Protein AF-A0A072PD52-F1 (afdb_monomer)

Foldseek 3Di:
DKKWWPPWDWDDDAQDKDWTKIFPPDPPDPVVDDPLRVVVQCVQCVVPVPRIAGEIEHEHEPPDDYDPDDDDGQKYKYWYFDRDDDDPDQKDWGKTKIWMAGNVVRDTDIDIWIWIWGQDPVRIIITTMIGD

Organism: NCBI:txid1182545

Structure (mmCIF, N/CA/C/O backbone):
data_AF-A0A072PD52-F1
#
_entry.id   AF-A0A072PD52-F1
#
loop_
_atom_site.group_PDB
_atom_site.id
_atom_site.type_symbol
_atom_site.label_atom_id
_atom_site.label_alt_id
_atom_site.label_comp_id
_atom_site.label_asym_id
_atom_site.label_entity_id
_atom_site.label_seq_id
_atom_site.pdbx_PDB_ins_code
_atom_site.Cartn_x
_atom_site.Cartn_y
_atom_site.Cartn_z
_atom_site.occupancy
_atom_site.B_iso_or_equiv
_atom_site.auth_seq_id
_atom_site.auth_comp_id
_atom_site.auth_asym_id
_atom_site.auth_atom_id
_atom_site.pdbx_PDB_model_num
ATOM 1 N N . LEU A 1 1 ? -7.096 8.631 5.788 1.00 86.06 1 LEU A N 1
ATOM 2 C CA . LEU A 1 1 ? -6.266 7.616 6.466 1.00 86.06 1 LEU A CA 1
ATOM 3 C C . LEU A 1 1 ? -5.060 7.284 5.596 1.00 86.06 1 LEU A C 1
ATOM 5 O O . LEU A 1 1 ? -5.196 6.787 4.490 1.00 86.06 1 LEU A O 1
ATOM 9 N N . ARG A 1 2 ? -3.852 7.567 6.070 1.00 88.94 2 ARG A N 1
ATOM 10 C CA . ARG A 1 2 ? -2.620 7.258 5.345 1.00 88.94 2 ARG A CA 1
ATOM 11 C C . ARG A 1 2 ? -1.814 6.212 6.093 1.00 88.94 2 ARG A C 1
ATOM 13 O O . ARG A 1 2 ? -1.504 6.393 7.270 1.00 88.94 2 ARG A O 1
ATOM 20 N N . PHE A 1 3 ? -1.420 5.173 5.374 1.00 89.56 3 PHE A N 1
ATOM 21 C CA . PHE A 1 3 ? -0.497 4.149 5.830 1.00 89.56 3 PHE A CA 1
ATOM 22 C C . PHE A 1 3 ? 0.882 4.376 5.212 1.00 89.56 3 PHE A C 1
ATOM 24 O O . PHE A 1 3 ? 0.979 4.590 4.007 1.00 89.56 3 PHE A O 1
ATOM 31 N N . ASN A 1 4 ? 1.941 4.345 6.014 1.00 91.81 4 ASN A N 1
ATOM 32 C CA . ASN A 1 4 ? 3.322 4.355 5.536 1.00 91.81 4 ASN A CA 1
ATOM 33 C C . ASN A 1 4 ? 3.769 2.928 5.210 1.00 91.81 4 ASN A C 1
ATOM 35 O O . ASN A 1 4 ? 3.452 2.023 5.977 1.00 91.81 4 ASN A O 1
ATOM 39 N N . ILE A 1 5 ? 4.528 2.749 4.131 1.00 91.69 5 ILE A N 1
ATOM 40 C CA . ILE A 1 5 ? 5.236 1.506 3.807 1.00 91.69 5 ILE A CA 1
ATOM 41 C C . ILE A 1 5 ? 6.704 1.712 4.196 1.00 91.69 5 ILE A C 1
ATOM 43 O O . ILE A 1 5 ? 7.300 2.707 3.802 1.00 91.69 5 ILE A O 1
ATOM 47 N N . ASP A 1 6 ? 7.267 0.818 5.004 1.00 90.81 6 ASP A N 1
ATOM 48 C CA . ASP A 1 6 ? 8.661 0.884 5.450 1.00 90.81 6 ASP A CA 1
ATOM 49 C C . ASP A 1 6 ? 9.337 -0.499 5.332 1.00 90.81 6 ASP A C 1
ATOM 51 O O . ASP A 1 6 ? 8.831 -1.464 5.896 1.00 90.81 6 ASP A O 1
ATOM 55 N N . PRO A 1 7 ? 10.459 -0.661 4.616 1.00 91.62 7 PRO A N 1
ATOM 56 C CA . PRO A 1 7 ? 11.134 0.371 3.846 1.00 91.62 7 PRO A CA 1
ATOM 57 C C . PRO A 1 7 ? 10.289 0.843 2.663 1.00 91.62 7 PRO A C 1
ATOM 59 O O . PRO A 1 7 ? 9.420 0.125 2.166 1.00 91.62 7 PRO A O 1
ATOM 62 N N . ASP A 1 8 ? 10.605 2.042 2.185 1.00 91.81 8 ASP A N 1
ATOM 63 C CA . ASP A 1 8 ? 10.197 2.496 0.860 1.00 91.81 8 ASP A CA 1
ATOM 64 C C . ASP A 1 8 ? 10.574 1.432 -0.190 1.00 91.81 8 ASP A C 1
ATOM 66 O O . ASP A 1 8 ? 11.684 0.886 -0.177 1.00 91.81 8 ASP A O 1
ATOM 70 N N . ILE A 1 9 ? 9.654 1.128 -1.109 1.00 90.88 9 ILE A N 1
ATOM 71 C CA . ILE A 1 9 ? 9.821 0.018 -2.054 1.00 90.88 9 ILE A CA 1
ATOM 72 C C . ILE A 1 9 ? 10.298 0.526 -3.415 1.00 90.88 9 ILE A C 1
ATOM 74 O O . ILE A 1 9 ? 9.698 1.421 -4.012 1.00 90.88 9 ILE A O 1
ATOM 78 N N . TYR A 1 10 ? 11.350 -0.113 -3.925 1.00 89.25 10 TYR A N 1
ATOM 79 C CA . TYR A 1 10 ? 11.984 0.171 -5.213 1.00 89.25 10 TYR A CA 1
ATOM 80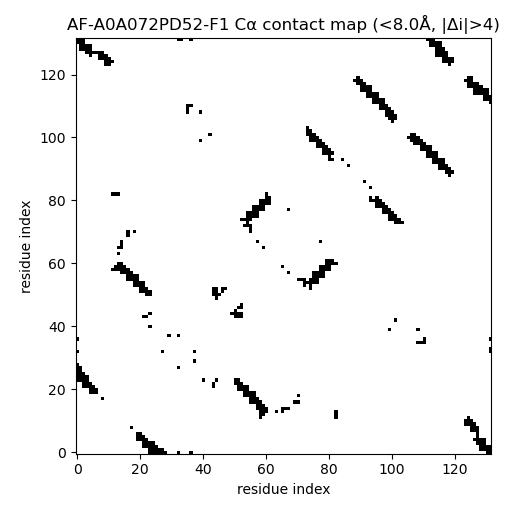 C C . TYR A 1 10 ? 11.787 -0.993 -6.188 1.00 89.25 10 TYR A C 1
ATOM 82 O O . TYR A 1 10 ? 11.623 -2.148 -5.786 1.00 89.25 10 TYR A O 1
ATOM 90 N N . GLY A 1 11 ? 11.872 -0.706 -7.491 1.00 83.88 11 GLY A N 1
ATOM 91 C CA . GLY A 1 11 ? 11.934 -1.740 -8.530 1.00 83.88 11 GLY A CA 1
ATOM 92 C C . GLY A 1 11 ? 10.695 -2.636 -8.578 1.00 83.88 11 GLY A C 1
ATOM 93 O O . GLY A 1 11 ? 10.814 -3.856 -8.749 1.00 83.88 11 GLY A O 1
ATOM 94 N N . ILE A 1 12 ? 9.521 -2.038 -8.376 1.00 82.88 12 ILE A N 1
ATOM 95 C CA . ILE A 1 12 ? 8.229 -2.725 -8.404 1.00 82.88 12 ILE A CA 1
ATOM 96 C C . ILE A 1 12 ? 8.023 -3.371 -9.768 1.00 82.88 12 ILE A C 1
ATOM 98 O O . ILE A 1 12 ? 8.325 -2.784 -10.802 1.00 82.88 12 ILE A O 1
ATOM 102 N N . ALA A 1 13 ? 7.530 -4.604 -9.746 1.00 85.69 13 ALA A N 1
ATOM 103 C CA . ALA A 1 13 ? 7.112 -5.331 -10.931 1.00 85.69 13 ALA A CA 1
ATOM 104 C C . ALA A 1 13 ? 5.942 -6.244 -10.564 1.00 85.69 13 ALA A C 1
ATOM 106 O O . ALA A 1 13 ? 5.812 -6.667 -9.407 1.00 85.69 13 ALA A O 1
ATOM 107 N N . CYS A 1 14 ? 5.098 -6.563 -11.541 1.00 88.12 14 CYS A N 1
ATOM 108 C CA . CYS A 1 14 ? 3.943 -7.424 -11.304 1.00 88.12 14 CYS A CA 1
ATOM 109 C C . CYS A 1 14 ? 4.390 -8.802 -10.787 1.00 88.12 14 CYS A C 1
ATOM 111 O O . CYS A 1 14 ? 5.231 -9.465 -11.392 1.00 88.12 14 CYS A O 1
ATOM 113 N N . GLY A 1 15 ? 3.794 -9.255 -9.687 1.00 87.12 15 GLY A N 1
ATOM 114 C CA . GLY A 1 15 ? 4.091 -10.534 -9.048 1.00 87.12 15 GLY A CA 1
ATOM 115 C C . GLY A 1 15 ? 5.284 -10.510 -8.095 1.00 87.12 15 GLY A C 1
ATOM 116 O O . GLY A 1 15 ? 5.662 -11.572 -7.607 1.00 87.12 15 GLY A O 1
ATOM 117 N N . LYS A 1 16 ? 5.883 -9.345 -7.813 1.00 89.06 16 LYS A N 1
ATOM 118 C CA . LYS A 1 16 ? 6.920 -9.235 -6.778 1.00 89.06 16 LYS A CA 1
ATOM 119 C C . LYS A 1 16 ? 6.328 -9.223 -5.373 1.00 89.06 16 LYS A C 1
ATOM 121 O O . LYS A 1 16 ? 5.265 -8.654 -5.131 1.00 89.06 16 LYS A O 1
ATOM 126 N N . HIS A 1 17 ? 7.085 -9.830 -4.464 1.00 91.19 17 HIS A N 1
ATOM 127 C CA . HIS A 1 17 ? 6.797 -9.936 -3.039 1.00 91.19 17 HIS A CA 1
ATOM 128 C C . HIS A 1 17 ? 7.856 -9.154 -2.269 1.00 91.19 17 HIS A C 1
ATOM 130 O O . HIS A 1 17 ? 9.044 -9.242 -2.586 1.00 91.19 17 HIS A O 1
ATOM 136 N N . PHE A 1 18 ? 7.426 -8.411 -1.259 1.00 90.88 18 PHE A N 1
ATOM 137 C CA . PHE A 1 18 ? 8.289 -7.625 -0.392 1.00 90.88 18 PHE A CA 1
ATOM 138 C C . PHE A 1 18 ? 7.880 -7.850 1.058 1.00 90.88 18 PHE A C 1
ATOM 140 O O . PHE A 1 18 ? 6.695 -7.826 1.378 1.00 90.88 18 PHE A O 1
ATOM 147 N N . SER A 1 19 ? 8.855 -8.016 1.946 1.00 90.69 19 SER A N 1
ATOM 148 C CA . SER A 1 19 ? 8.597 -7.900 3.379 1.00 90.69 19 SER A CA 1
ATOM 149 C C . SER A 1 19 ? 8.689 -6.430 3.763 1.00 90.69 19 SER A C 1
ATOM 151 O O . SER A 1 19 ? 9.722 -5.798 3.541 1.00 90.69 19 SER A O 1
ATOM 153 N N . ALA A 1 20 ? 7.615 -5.900 4.335 1.00 91.12 20 ALA A N 1
ATOM 154 C CA . ALA A 1 20 ? 7.539 -4.511 4.757 1.00 91.12 20 ALA A CA 1
ATOM 155 C C . ALA A 1 20 ? 6.857 -4.404 6.119 1.00 91.12 20 ALA A C 1
ATOM 157 O O . ALA A 1 20 ? 6.157 -5.306 6.574 1.00 91.12 20 ALA A O 1
ATOM 158 N N . ASN A 1 21 ? 7.054 -3.276 6.771 1.00 90.31 21 ASN A N 1
ATOM 159 C CA . ASN A 1 21 ? 6.237 -2.795 7.853 1.00 90.31 21 ASN A CA 1
ATOM 160 C C . ASN A 1 21 ? 5.234 -1.787 7.286 1.00 90.31 21 ASN A C 1
ATOM 162 O O . ASN A 1 21 ? 5.606 -0.883 6.539 1.00 90.31 21 ASN A O 1
ATOM 166 N N . ILE A 1 22 ? 3.963 -1.935 7.643 1.00 88.69 22 ILE A N 1
ATOM 167 C CA . ILE A 1 22 ? 2.947 -0.921 7.380 1.00 88.69 22 ILE A CA 1
ATOM 168 C C . ILE A 1 22 ? 2.525 -0.289 8.698 1.00 88.69 22 ILE A C 1
ATOM 170 O O . ILE A 1 22 ? 2.277 -0.997 9.670 1.00 88.69 22 ILE A O 1
ATOM 174 N N . ASN A 1 23 ? 2.440 1.036 8.749 1.00 86.62 23 ASN A N 1
ATOM 175 C CA . ASN A 1 23 ? 2.019 1.744 9.956 1.00 86.62 23 ASN A CA 1
ATOM 176 C C . ASN A 1 23 ? 1.106 2.924 9.644 1.00 86.62 23 ASN A C 1
ATOM 178 O O . ASN A 1 23 ? 1.141 3.491 8.552 1.00 86.62 23 ASN A O 1
ATOM 182 N N . VAL A 1 24 ? 0.253 3.284 10.600 1.00 86.06 24 VAL A N 1
ATOM 183 C CA . VAL A 1 24 ? -0.670 4.415 10.446 1.00 86.06 24 VAL A CA 1
ATOM 184 C C . VAL A 1 24 ? 0.114 5.723 10.572 1.00 86.06 24 VAL A C 1
ATOM 186 O O . VAL A 1 24 ? 0.532 6.102 11.661 1.00 86.06 24 VAL A O 1
ATOM 189 N N . LYS A 1 25 ? 0.285 6.436 9.454 1.00 82.81 25 LYS A N 1
ATOM 190 C CA . LYS A 1 25 ? 0.965 7.741 9.402 1.00 82.81 25 LYS A CA 1
ATOM 191 C C . LYS A 1 25 ? 0.031 8.892 9.740 1.00 82.81 25 LYS A C 1
ATOM 193 O O . LYS A 1 25 ? 0.425 9.847 10.397 1.00 82.81 25 LYS A O 1
ATOM 198 N N . ASP A 1 26 ? -1.201 8.803 9.254 1.00 82.00 26 ASP A N 1
ATOM 199 C CA . ASP A 1 26 ? -2.263 9.760 9.539 1.00 82.00 26 ASP A CA 1
ATOM 200 C C . ASP A 1 26 ? -3.576 8.992 9.653 1.00 82.00 26 ASP A C 1
ATOM 202 O O . ASP A 1 26 ? -4.062 8.425 8.673 1.00 82.00 26 ASP A O 1
ATOM 206 N N . ALA A 1 27 ? -4.156 8.956 10.850 1.00 69.38 27 ALA A N 1
ATOM 207 C CA . ALA A 1 27 ? -5.404 8.241 11.087 1.00 69.38 27 ALA A CA 1
ATOM 208 C C . ALA A 1 27 ? -6.586 8.841 10.300 1.00 69.38 27 ALA A C 1
ATOM 210 O O . ALA A 1 27 ? -7.572 8.143 10.052 1.00 69.38 27 ALA A O 1
ATOM 211 N N . GLY A 1 28 ? -6.489 10.108 9.875 1.00 67.00 28 GLY A N 1
ATOM 212 C CA . GLY A 1 28 ? -7.633 10.896 9.431 1.00 67.00 28 GLY A CA 1
ATOM 213 C C . GLY A 1 28 ? -8.709 11.011 10.519 1.00 67.00 28 GLY A C 1
ATOM 214 O O . GLY A 1 28 ? -8.551 10.542 11.648 1.00 67.00 28 GLY A O 1
ATOM 215 N N . SER A 1 29 ? -9.846 11.620 10.180 1.00 61.06 29 SER A N 1
ATOM 216 C CA . SER A 1 29 ? -11.045 11.519 11.018 1.00 61.06 29 SER A CA 1
ATOM 217 C C . SER A 1 29 ? -11.829 10.260 10.626 1.00 61.06 29 SER A C 1
ATOM 219 O O . SER A 1 29 ? -12.054 10.067 9.429 1.00 61.06 29 SER A O 1
ATOM 221 N N . PRO A 1 30 ? -12.325 9.439 11.574 1.00 56.56 30 PRO A N 1
ATOM 222 C CA . PRO A 1 30 ? -13.182 8.287 11.272 1.00 56.56 30 PRO A CA 1
ATOM 223 C C . PRO A 1 30 ? -14.414 8.623 10.416 1.00 56.56 30 PRO A C 1
ATOM 225 O O . PRO A 1 30 ? -14.906 7.765 9.692 1.00 56.56 30 PRO A O 1
ATOM 228 N N . ALA A 1 31 ? -14.901 9.869 10.476 1.00 58.72 31 ALA A N 1
ATOM 229 C CA . ALA A 1 31 ? -16.023 10.353 9.665 1.00 58.72 31 ALA A CA 1
ATOM 230 C C . ALA A 1 31 ? -15.649 10.633 8.193 1.00 58.72 31 ALA A C 1
ATOM 232 O O . ALA A 1 31 ? -16.529 10.810 7.358 1.00 58.72 31 ALA A O 1
ATOM 233 N N . SER A 1 32 ? -14.350 10.695 7.884 1.00 63.62 32 SER A N 1
ATOM 234 C CA . SER A 1 32 ? -13.799 10.964 6.547 1.00 63.62 32 SER A CA 1
ATOM 235 C C . SER A 1 32 ? -13.239 9.716 5.854 1.00 63.62 32 SER A C 1
ATOM 237 O O . SER A 1 32 ? -12.786 9.806 4.718 1.00 63.62 32 SER A O 1
ATOM 239 N N . THR A 1 33 ? -13.264 8.562 6.525 1.00 69.56 33 THR A N 1
ATOM 240 C CA . THR A 1 33 ? -12.670 7.302 6.060 1.00 69.56 33 THR A CA 1
ATOM 241 C C . THR A 1 33 ? -13.740 6.230 5.919 1.00 69.56 33 THR A C 1
ATOM 243 O O . THR A 1 33 ? -14.672 6.144 6.722 1.00 69.56 33 THR A O 1
ATOM 246 N N . SER A 1 34 ? -13.633 5.392 4.886 1.00 77.94 34 SER A N 1
ATOM 247 C CA . SER A 1 34 ? -14.621 4.331 4.673 1.00 77.94 34 SER A CA 1
ATOM 248 C C . SER A 1 34 ? -14.588 3.308 5.819 1.00 77.94 34 SER A C 1
ATOM 250 O O . SER A 1 34 ? -13.553 3.096 6.458 1.00 77.94 34 SER A O 1
ATOM 252 N N . ALA A 1 35 ? -15.711 2.626 6.068 1.00 82.88 35 ALA A N 1
ATOM 253 C CA . ALA A 1 35 ? -15.773 1.557 7.069 1.00 82.88 35 ALA A CA 1
ATOM 254 C C . ALA A 1 35 ? -14.722 0.461 6.811 1.00 82.88 35 ALA A C 1
ATOM 256 O O . ALA A 1 35 ? -14.148 -0.080 7.752 1.00 82.88 35 ALA A O 1
ATOM 257 N N . VAL A 1 36 ? -14.420 0.190 5.537 1.00 84.62 36 VAL A N 1
ATOM 258 C CA . VAL A 1 36 ? -13.394 -0.776 5.134 1.00 84.62 36 VAL A CA 1
ATOM 259 C C . VAL A 1 36 ? -11.992 -0.284 5.494 1.00 84.62 36 VAL A C 1
ATOM 261 O O . VAL A 1 36 ? -11.215 -1.031 6.080 1.00 84.62 36 VAL A O 1
ATOM 264 N N . CYS A 1 37 ? -11.679 0.979 5.209 1.00 84.94 37 CYS A N 1
ATOM 265 C CA . CYS A 1 37 ? -10.401 1.588 5.576 1.00 84.94 37 CYS A CA 1
ATOM 266 C C . CYS A 1 37 ? -10.194 1.594 7.100 1.00 84.94 37 CYS A C 1
ATOM 268 O O . CYS A 1 37 ? -9.106 1.283 7.585 1.00 84.94 37 CYS A O 1
ATOM 270 N N . ASN A 1 38 ? -11.255 1.873 7.865 1.00 85.12 38 ASN A N 1
ATOM 271 C CA . ASN A 1 38 ? -11.226 1.780 9.324 1.00 85.12 38 ASN A CA 1
ATOM 272 C C . ASN A 1 38 ? -11.000 0.336 9.803 1.00 85.12 38 ASN A C 1
ATOM 274 O O . ASN A 1 38 ? -10.185 0.131 10.692 1.00 85.12 38 ASN A O 1
ATOM 278 N N . ALA A 1 39 ? -11.622 -0.668 9.177 1.00 84.88 39 ALA A N 1
ATOM 279 C CA . ALA A 1 39 ? -11.376 -2.072 9.512 1.00 84.88 39 ALA A CA 1
ATOM 280 C C . ALA A 1 39 ? -9.924 -2.500 9.229 1.00 84.88 39 ALA A C 1
ATOM 282 O O . ALA A 1 39 ? -9.325 -3.202 10.038 1.00 84.88 39 ALA A O 1
ATOM 283 N N . VAL A 1 40 ? -9.332 -2.035 8.120 1.00 85.88 40 VAL A N 1
ATOM 284 C CA . VAL A 1 40 ? -7.903 -2.254 7.833 1.00 85.88 40 VAL A CA 1
ATOM 285 C C . VAL A 1 40 ? -7.033 -1.600 8.903 1.00 85.88 40 VAL A C 1
ATOM 287 O O . VAL A 1 40 ? -6.129 -2.247 9.422 1.00 85.88 40 VAL A O 1
ATOM 290 N N . ARG A 1 41 ? -7.311 -0.344 9.275 1.00 84.81 41 ARG A N 1
ATOM 291 C CA . ARG A 1 41 ? -6.603 0.321 10.379 1.00 84.81 41 ARG A CA 1
ATOM 292 C C . ARG A 1 41 ? -6.690 -0.506 11.653 1.00 84.81 41 ARG A C 1
ATOM 294 O O . ARG A 1 41 ? -5.668 -0.729 12.287 1.00 84.81 41 ARG A O 1
ATOM 301 N N . ASP A 1 42 ? -7.885 -0.940 12.024 1.00 82.88 42 ASP A N 1
ATOM 302 C CA . ASP A 1 42 ? -8.110 -1.637 13.285 1.00 82.88 42 ASP A CA 1
ATOM 303 C C . ASP A 1 42 ? -7.395 -2.998 13.296 1.00 82.88 42 ASP A C 1
ATOM 305 O O . ASP A 1 42 ? -6.776 -3.337 14.302 1.00 82.88 42 ASP A O 1
ATOM 309 N N . LEU A 1 43 ? -7.358 -3.717 12.165 1.00 81.50 43 LEU A N 1
ATOM 310 C CA . LEU A 1 43 ? -6.537 -4.922 12.002 1.00 81.50 43 LEU A CA 1
ATOM 311 C C . LEU A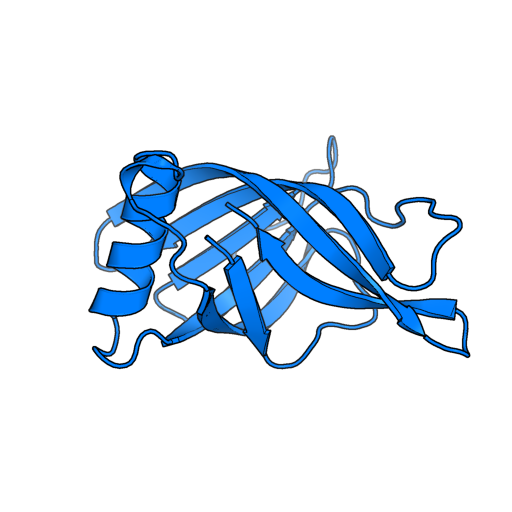 1 43 ? -5.050 -4.617 12.239 1.00 81.50 43 LEU A C 1
ATOM 313 O O . LEU A 1 43 ? -4.419 -5.253 13.082 1.00 81.50 43 LEU A O 1
ATOM 317 N N . LEU A 1 44 ? -4.510 -3.612 11.544 1.00 77.56 44 LEU A N 1
ATOM 318 C CA . LEU A 1 44 ? -3.089 -3.257 11.617 1.00 77.56 44 LEU A CA 1
ATOM 319 C C . LEU A 1 44 ? -2.684 -2.709 12.999 1.00 77.56 44 LEU A C 1
ATOM 321 O O . LEU A 1 44 ? -1.576 -2.935 13.475 1.00 77.56 44 LEU A O 1
ATOM 325 N N . VAL A 1 45 ? -3.590 -2.014 13.690 1.00 72.56 45 VAL A N 1
ATOM 326 C CA . VAL A 1 45 ? -3.364 -1.522 15.058 1.00 72.56 45 VAL A CA 1
ATOM 327 C C . VAL A 1 45 ? -3.480 -2.650 16.083 1.00 72.56 45 VAL A C 1
ATOM 329 O O . VAL A 1 45 ? -2.713 -2.685 17.048 1.00 72.56 45 VAL A O 1
ATOM 332 N N . SER A 1 46 ? -4.408 -3.588 15.884 1.00 66.25 46 SER A N 1
ATOM 333 C CA . SER A 1 46 ? -4.626 -4.704 16.809 1.00 66.25 46 SER A CA 1
ATOM 334 C C . SER A 1 46 ? -3.461 -5.694 16.848 1.00 66.25 46 SER A C 1
ATOM 336 O O . SER A 1 46 ? -3.239 -6.315 17.886 1.00 66.25 46 SER A O 1
ATOM 338 N N . SER A 1 47 ? -2.684 -5.806 15.763 1.00 60.06 47 SER A N 1
ATOM 339 C CA . SER A 1 47 ? -1.618 -6.805 15.662 1.00 60.06 47 SER A CA 1
ATOM 340 C C . SER A 1 47 ? -0.430 -6.554 16.594 1.00 60.06 47 SER A C 1
ATOM 342 O O . SER A 1 47 ? 0.265 -7.504 16.945 1.00 60.06 47 SER A O 1
ATOM 344 N N . ASP A 1 48 ? -0.178 -5.307 17.011 1.00 57.19 48 ASP A N 1
ATOM 345 C CA . ASP A 1 48 ? 0.949 -5.010 17.906 1.00 57.19 48 ASP A CA 1
ATOM 346 C C . ASP A 1 48 ? 0.742 -3.848 18.892 1.00 57.19 48 ASP A C 1
ATOM 348 O O . ASP A 1 48 ? 1.667 -3.485 19.624 1.00 57.19 48 ASP A O 1
ATOM 352 N N . SER A 1 49 ? -0.467 -3.278 18.970 1.00 52.75 49 SER A N 1
ATOM 353 C CA . SER A 1 49 ? -0.848 -2.148 19.840 1.00 52.75 49 SER A CA 1
ATOM 354 C C . SER A 1 49 ? -0.036 -0.851 19.665 1.00 52.75 49 SER A C 1
ATOM 356 O O . SER A 1 49 ? -0.321 0.142 20.336 1.00 52.75 49 SER A O 1
ATOM 358 N N . LYS A 1 50 ? 0.931 -0.821 18.741 1.00 55.41 50 LYS A N 1
ATOM 359 C CA . LYS A 1 50 ? 1.748 0.346 18.384 1.00 55.41 50 LYS A CA 1
ATOM 360 C C . LYS A 1 50 ? 1.361 0.936 17.026 1.00 55.41 50 LYS A C 1
ATOM 362 O O . LYS A 1 50 ? 1.811 2.030 16.692 1.00 55.41 50 LYS A O 1
ATOM 367 N N . GLY A 1 51 ? 0.453 0.280 16.300 1.00 62.81 51 GLY A N 1
ATOM 368 C CA . GLY A 1 51 ? -0.073 0.788 15.034 1.00 62.81 51 GLY A CA 1
ATOM 369 C C . GLY A 1 51 ? 0.810 0.452 13.842 1.00 62.81 51 GLY A C 1
ATOM 370 O O . GLY A 1 51 ? 0.746 1.161 12.835 1.00 62.81 51 GLY A O 1
ATOM 371 N N . ASN A 1 52 ? 1.630 -0.593 13.964 1.00 75.94 52 ASN A N 1
ATOM 372 C CA . ASN A 1 52 ? 2.539 -1.073 12.940 1.00 75.94 52 ASN A CA 1
ATOM 373 C C . ASN A 1 52 ? 2.394 -2.594 12.770 1.00 75.94 52 ASN A C 1
ATOM 375 O O . ASN A 1 52 ? 2.223 -3.349 13.715 1.00 75.94 52 ASN A O 1
ATOM 379 N N . SER A 1 53 ? 2.490 -3.084 11.544 1.00 85.38 53 SER A N 1
ATOM 380 C CA . SER A 1 53 ? 2.376 -4.516 11.266 1.00 85.38 53 SER A CA 1
ATOM 381 C C . SER A 1 53 ? 3.449 -4.919 10.284 1.00 85.38 53 SER A C 1
ATOM 383 O O . SER A 1 53 ? 3.615 -4.284 9.245 1.00 85.38 53 SER A O 1
ATOM 385 N N . ASN A 1 54 ? 4.165 -5.995 10.595 1.00 89.12 54 ASN A N 1
ATOM 386 C CA . ASN A 1 54 ? 5.016 -6.638 9.605 1.00 89.12 54 ASN A CA 1
ATOM 387 C C . ASN A 1 54 ? 4.122 -7.441 8.665 1.00 89.12 54 ASN A C 1
ATOM 389 O O . ASN A 1 54 ? 3.380 -8.314 9.114 1.00 89.12 54 ASN A O 1
ATOM 393 N N . ILE A 1 55 ? 4.205 -7.129 7.381 1.00 89.69 55 ILE A N 1
ATOM 394 C CA . ILE A 1 55 ? 3.347 -7.667 6.337 1.00 89.69 55 ILE A CA 1
ATOM 395 C C . ILE A 1 55 ? 4.175 -8.279 5.216 1.00 89.69 55 ILE A C 1
ATOM 397 O O . ILE A 1 55 ? 5.326 -7.894 4.980 1.00 89.69 55 ILE A O 1
ATOM 401 N N . ASP A 1 56 ? 3.539 -9.176 4.476 1.00 92.00 56 ASP A N 1
ATOM 402 C CA . ASP A 1 56 ? 3.962 -9.503 3.122 1.00 92.00 56 ASP A CA 1
ATOM 403 C C . ASP A 1 56 ? 3.179 -8.643 2.132 1.00 92.00 56 ASP A C 1
ATOM 405 O O . ASP A 1 56 ? 1.950 -8.695 2.064 1.00 92.00 56 ASP A O 1
ATOM 409 N N . LEU A 1 57 ? 3.900 -7.824 1.376 1.00 91.81 57 LEU A N 1
ATOM 410 C 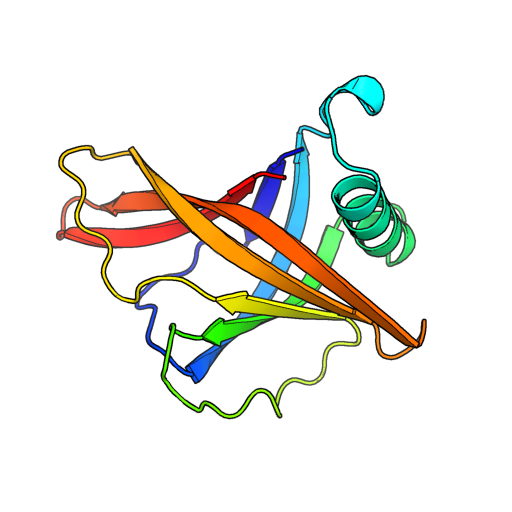CA . LEU A 1 57 ? 3.356 -6.939 0.362 1.00 91.81 57 LEU A CA 1
ATOM 411 C C . LEU A 1 57 ? 3.560 -7.556 -1.021 1.00 91.81 57 LEU A C 1
ATOM 413 O O . LEU A 1 57 ? 4.689 -7.765 -1.462 1.00 91.81 57 LEU A O 1
ATOM 417 N N . VAL A 1 58 ? 2.464 -7.823 -1.724 1.00 92.19 58 VAL A N 1
ATOM 418 C CA . VAL A 1 58 ? 2.467 -8.395 -3.072 1.00 92.19 58 VAL A CA 1
ATOM 419 C C . VAL A 1 58 ? 1.955 -7.359 -4.056 1.00 92.19 58 VAL A C 1
ATOM 421 O O . VAL A 1 58 ? 0.832 -6.871 -3.923 1.00 92.19 58 VAL A O 1
ATOM 424 N N . PHE A 1 59 ? 2.754 -7.054 -5.074 1.00 91.38 59 PHE A N 1
ATOM 425 C CA . PHE A 1 59 ? 2.323 -6.189 -6.166 1.00 91.38 59 PHE A CA 1
ATOM 426 C C . PHE A 1 59 ? 1.728 -7.009 -7.298 1.00 91.38 59 PHE A C 1
ATOM 428 O O . PHE A 1 59 ? 2.302 -7.992 -7.761 1.00 91.38 59 PHE A O 1
ATOM 435 N N . THR A 1 60 ? 0.563 -6.588 -7.759 1.00 92.50 60 THR A N 1
ATOM 436 C CA . THR A 1 60 ? -0.190 -7.210 -8.845 1.00 92.50 60 THR A CA 1
ATOM 437 C C . THR A 1 60 ? -0.619 -6.128 -9.825 1.00 92.50 60 THR A C 1
ATOM 439 O O . THR A 1 60 ? -0.574 -4.940 -9.502 1.00 92.50 60 THR A O 1
ATOM 442 N N . CYS A 1 61 ? -0.985 -6.537 -11.035 1.00 90.56 61 CYS A N 1
ATOM 443 C CA . CYS A 1 61 ? -1.330 -5.609 -12.102 1.00 90.56 61 CYS A CA 1
ATOM 444 C C . CYS A 1 61 ? -2.640 -6.032 -12.766 1.00 90.56 61 CYS A C 1
ATOM 446 O O . CYS A 1 61 ? -2.857 -7.240 -12.946 1.00 90.56 61 CYS A O 1
ATOM 448 N N . PRO A 1 62 ? -3.485 -5.077 -13.192 1.00 87.00 62 PRO A N 1
ATOM 449 C CA . PRO A 1 62 ? -4.746 -5.388 -13.847 1.00 87.00 62 PRO A CA 1
ATOM 450 C C . PRO A 1 62 ? -4.553 -6.332 -15.041 1.00 87.00 62 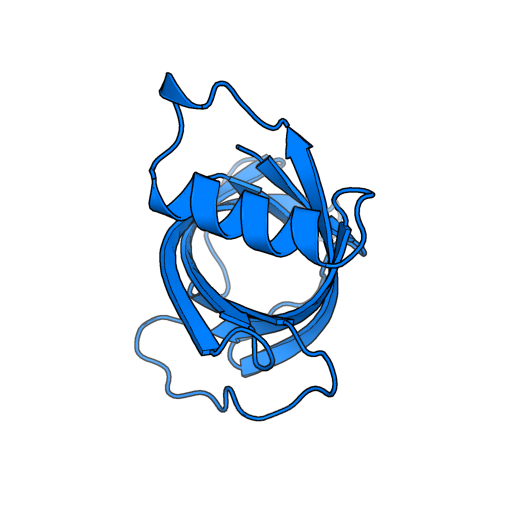PRO A C 1
ATOM 452 O O . PRO A 1 62 ? -3.684 -6.126 -15.886 1.00 87.00 62 PRO A O 1
ATOM 455 N N . GLY A 1 63 ? -5.356 -7.396 -15.098 1.00 84.38 63 GLY A N 1
ATOM 456 C CA . GLY A 1 63 ? -5.326 -8.366 -16.198 1.00 84.38 63 GLY A CA 1
ATOM 457 C C . GLY A 1 63 ? -4.127 -9.324 -16.212 1.00 84.38 63 GLY A C 1
ATOM 458 O O . GLY A 1 63 ? -4.042 -10.149 -17.119 1.00 84.38 63 GLY A O 1
ATOM 459 N N . ARG A 1 64 ? -3.218 -9.271 -15.225 1.00 83.50 64 ARG A N 1
ATOM 460 C CA . ARG A 1 64 ? -2.116 -10.236 -15.090 1.00 83.50 64 ARG A CA 1
ATOM 461 C C . ARG A 1 64 ? -2.381 -11.213 -13.951 1.00 83.50 64 ARG A C 1
ATOM 463 O O . ARG A 1 64 ? -2.486 -10.822 -12.792 1.00 83.50 64 ARG A O 1
ATOM 470 N N . SER A 1 65 ? -2.428 -12.503 -14.272 1.00 79.00 65 SER A N 1
ATOM 471 C CA . SER A 1 65 ? -2.419 -13.557 -13.256 1.00 79.00 65 SER A CA 1
ATOM 472 C C . SER A 1 65 ? -1.027 -13.663 -12.643 1.00 79.00 65 SER A C 1
ATOM 474 O O . SER A 1 65 ? -0.053 -13.927 -13.344 1.00 79.00 65 SER A O 1
ATOM 476 N N . VAL A 1 66 ? -0.935 -13.464 -11.331 1.00 81.38 66 VAL A N 1
ATOM 477 C CA . VAL A 1 66 ? 0.316 -13.558 -10.573 1.00 81.38 66 VAL A CA 1
ATOM 478 C C . VAL A 1 66 ? 0.111 -14.416 -9.332 1.00 81.38 66 VAL A C 1
ATOM 480 O O . VAL A 1 66 ? -0.990 -14.473 -8.783 1.00 81.38 66 VAL A O 1
ATOM 483 N N . SER A 1 67 ? 1.164 -15.107 -8.894 1.00 76.81 67 SER A N 1
ATOM 484 C CA . SER A 1 67 ? 1.100 -15.890 -7.660 1.00 76.81 67 SER A CA 1
ATOM 485 C C . SER A 1 67 ? 1.042 -14.959 -6.454 1.00 76.81 67 SER A C 1
ATOM 487 O O . SER A 1 67 ? 1.977 -14.201 -6.198 1.00 76.81 67 SER A O 1
ATOM 489 N N . ILE A 1 68 ? -0.049 -15.061 -5.699 1.00 76.38 68 ILE A N 1
ATOM 490 C CA . ILE A 1 68 ? -0.250 -14.384 -4.409 1.00 76.38 68 ILE A CA 1
ATOM 491 C C . ILE A 1 68 ? 0.217 -15.294 -3.247 1.00 76.38 68 ILE A C 1
ATOM 493 O O . ILE A 1 68 ? 0.315 -14.871 -2.093 1.00 76.38 68 ILE A O 1
ATOM 497 N N . GLY A 1 69 ? 0.530 -16.563 -3.544 1.00 64.12 69 GLY A N 1
ATOM 498 C CA . GLY A 1 69 ? 1.101 -17.521 -2.596 1.00 64.12 69 GLY A CA 1
ATOM 499 C C . GLY A 1 69 ? 2.587 -17.244 -2.361 1.00 64.12 69 GLY A C 1
ATOM 500 O O . GLY A 1 69 ? 3.336 -17.097 -3.327 1.00 64.12 69 GLY A O 1
ATOM 501 N N . GLY A 1 70 ? 2.984 -17.153 -1.090 1.00 65.81 70 GLY A N 1
ATOM 502 C CA . GLY A 1 70 ? 4.325 -16.760 -0.638 1.00 65.81 70 GLY A CA 1
ATOM 503 C C . GLY A 1 70 ? 4.275 -15.900 0.630 1.00 65.81 70 GLY A C 1
ATOM 504 O O . GLY A 1 70 ? 3.212 -15.355 0.940 1.00 65.81 70 GLY A O 1
ATOM 505 N N . GLY A 1 71 ? 5.406 -15.788 1.331 1.00 66.38 71 GLY A N 1
ATOM 506 C CA . GLY A 1 71 ? 5.526 -15.024 2.576 1.00 66.38 71 GLY A CA 1
ATOM 507 C C . GLY A 1 71 ? 5.229 -15.837 3.842 1.00 66.38 71 GLY A C 1
ATOM 508 O O . GLY A 1 71 ? 4.523 -16.842 3.778 1.00 66.38 71 GLY A O 1
ATOM 509 N N . ASP A 1 72 ? 5.789 -15.395 4.969 1.00 75.94 72 ASP A N 1
ATOM 510 C CA . ASP A 1 72 ? 5.697 -16.058 6.282 1.00 75.94 72 ASP A CA 1
ATOM 511 C C . ASP A 1 72 ? 4.980 -15.174 7.326 1.00 75.94 72 ASP A C 1
ATOM 513 O O . ASP A 1 72 ? 5.022 -15.450 8.530 1.00 75.94 72 ASP A O 1
ATOM 517 N N . ARG A 1 73 ? 4.393 -14.043 6.902 1.00 81.50 73 ARG A N 1
ATOM 518 C CA . ARG A 1 73 ? 3.727 -13.084 7.792 1.00 81.50 73 ARG A CA 1
ATOM 519 C C . ARG A 1 73 ? 2.230 -13.363 7.872 1.00 81.50 73 ARG A C 1
ATOM 521 O O . ARG A 1 73 ? 1.572 -13.604 6.868 1.00 81.50 73 ARG A O 1
ATOM 528 N N . ASP A 1 74 ? 1.688 -13.211 9.082 1.00 84.38 74 ASP A N 1
ATOM 529 C CA . ASP A 1 74 ? 0.257 -13.400 9.369 1.00 84.38 74 ASP A CA 1
ATOM 530 C C . ASP A 1 74 ? -0.649 -12.446 8.571 1.00 84.38 74 ASP A C 1
ATOM 532 O O . ASP A 1 74 ? -1.823 -12.743 8.344 1.00 84.38 74 ASP A O 1
ATOM 536 N N . ILE A 1 75 ? -0.121 -11.279 8.183 1.00 87.94 75 ILE A N 1
ATOM 537 C CA . ILE A 1 75 ? -0.841 -10.256 7.430 1.00 87.94 75 ILE A CA 1
ATOM 538 C C . ILE A 1 75 ? -0.213 -10.123 6.047 1.00 87.94 75 ILE A C 1
ATOM 540 O O . ILE A 1 75 ? 0.979 -9.843 5.901 1.00 87.94 75 ILE A O 1
ATOM 544 N N . LYS A 1 76 ? -1.054 -10.246 5.024 1.00 90.69 76 LYS A N 1
ATOM 545 C CA . LYS A 1 76 ? -0.690 -10.060 3.623 1.00 90.69 76 LYS A CA 1
ATOM 546 C C . LYS A 1 76 ? -1.474 -8.909 3.021 1.00 90.69 76 LYS A C 1
ATOM 548 O O . LYS A 1 76 ? -2.695 -8.841 3.159 1.00 90.69 76 LYS A O 1
ATOM 553 N N . ILE A 1 77 ? -0.778 -8.037 2.306 1.00 91.88 77 ILE A N 1
ATOM 554 C CA . ILE A 1 77 ? -1.377 -6.958 1.531 1.00 91.88 77 ILE A CA 1
ATOM 555 C C . ILE A 1 77 ? -1.076 -7.188 0.059 1.00 91.88 77 ILE A C 1
ATOM 557 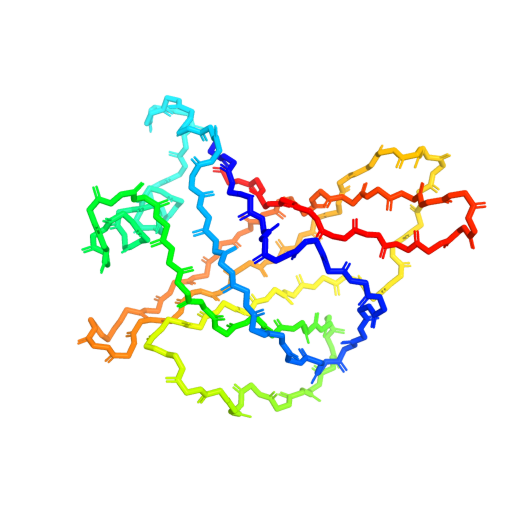O O . ILE A 1 77 ? 0.072 -7.314 -0.350 1.00 91.88 77 ILE A O 1
ATOM 561 N N . VAL A 1 78 ? -2.122 -7.210 -0.752 1.00 93.19 78 VAL A N 1
ATOM 562 C CA . VAL A 1 78 ? -2.037 -7.273 -2.205 1.00 93.19 78 VAL A CA 1
ATOM 563 C C . VAL A 1 78 ? -2.396 -5.900 -2.749 1.00 93.19 78 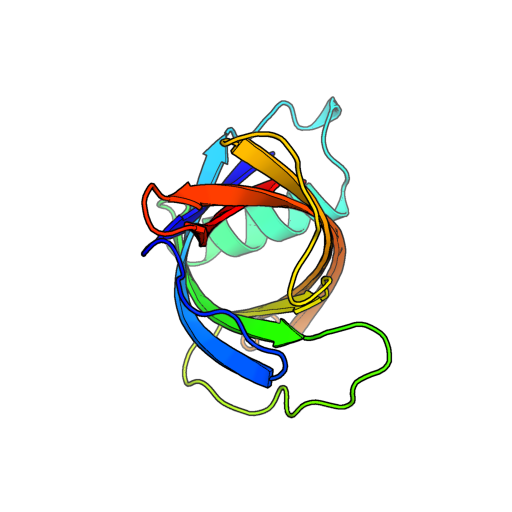VAL A C 1
ATOM 565 O O . VAL A 1 78 ? -3.544 -5.472 -2.624 1.00 93.19 78 VAL A O 1
ATOM 568 N N . LEU A 1 79 ? -1.429 -5.210 -3.349 1.00 93.31 79 LEU A N 1
ATOM 569 C CA . LEU A 1 79 ? -1.666 -3.965 -4.073 1.00 93.31 79 LEU A CA 1
ATOM 570 C C . LEU A 1 79 ? -1.778 -4.260 -5.561 1.00 93.31 79 LEU A C 1
ATOM 572 O O . LEU A 1 79 ? -0.848 -4.770 -6.180 1.00 93.31 79 LEU A O 1
ATOM 576 N N . ASN A 1 80 ? -2.932 -3.944 -6.135 1.00 93.19 80 ASN A N 1
ATOM 577 C CA . ASN A 1 80 ? -3.176 -4.034 -7.565 1.00 93.19 80 ASN A CA 1
ATOM 578 C C . ASN A 1 80 ? -3.184 -2.636 -8.172 1.00 93.19 80 ASN A C 1
ATOM 580 O O . ASN A 1 80 ? -4.019 -1.805 -7.812 1.00 93.19 80 ASN A O 1
ATOM 584 N N . THR A 1 81 ? -2.243 -2.390 -9.071 1.00 90.62 81 THR A N 1
ATOM 585 C CA . THR A 1 81 ? -1.952 -1.070 -9.632 1.00 90.62 81 THR A CA 1
ATOM 586 C C . THR A 1 81 ? -1.201 -1.221 -10.951 1.00 90.62 81 THR A C 1
ATOM 588 O O . THR A 1 81 ? -0.672 -2.288 -11.262 1.00 90.62 81 THR A O 1
ATOM 591 N N . GLU A 1 82 ? -1.143 -0.159 -11.746 1.00 85.62 82 GLU A N 1
ATOM 592 C CA . GLU A 1 82 ? -0.287 -0.128 -12.929 1.00 85.62 82 GLU A CA 1
ATOM 593 C C . GLU A 1 82 ? 1.197 -0.246 -12.544 1.00 85.62 82 GLU A C 1
ATOM 595 O O . GLU A 1 82 ? 1.658 0.378 -11.588 1.00 85.62 82 GLU A O 1
ATOM 600 N N . GLU A 1 83 ? 1.947 -1.054 -13.301 1.00 74.12 83 GLU A N 1
ATOM 601 C CA . GLU A 1 83 ? 3.370 -1.350 -13.060 1.00 74.12 83 GLU A CA 1
ATOM 602 C C . GLU A 1 83 ? 4.275 -0.129 -13.267 1.00 74.12 83 GLU A C 1
ATOM 604 O O . GLU A 1 83 ? 5.339 -0.006 -12.664 1.00 74.12 83 GLU A O 1
ATOM 609 N N . SER A 1 84 ? 3.876 0.776 -14.155 1.00 78.19 84 SER A N 1
ATOM 610 C CA . SER A 1 84 ? 4.646 1.966 -14.516 1.00 78.19 84 SER A CA 1
ATOM 611 C C . SER A 1 84 ? 3.685 3.112 -14.809 1.00 78.19 84 SER A C 1
ATOM 613 O O . SER A 1 84 ? 3.486 3.455 -15.976 1.00 78.19 84 SER A O 1
ATOM 615 N N . PRO A 1 85 ? 3.049 3.680 -13.769 1.00 77.31 85 PRO A N 1
ATOM 616 C CA . PRO A 1 85 ? 2.127 4.780 -13.971 1.00 77.31 85 PRO A CA 1
ATOM 617 C C . PRO A 1 85 ? 2.902 5.985 -14.517 1.00 77.31 85 PRO A C 1
ATOM 619 O O . PRO A 1 85 ? 4.035 6.257 -14.111 1.00 77.31 85 PRO A O 1
ATOM 622 N N . SER A 1 86 ? 2.315 6.700 -15.473 1.00 72.69 86 SER A N 1
ATOM 623 C CA . SER A 1 86 ? 2.924 7.901 -16.045 1.00 72.69 86 SER A CA 1
ATOM 624 C C . SER A 1 86 ? 2.553 9.129 -15.219 1.00 72.69 86 SER A C 1
ATOM 626 O O . SER A 1 86 ? 1.370 9.439 -15.089 1.00 72.69 86 SER A O 1
ATOM 628 N N . PHE A 1 87 ? 3.541 9.870 -14.721 1.00 74.12 87 PHE A N 1
ATOM 629 C CA . PHE A 1 87 ? 3.313 11.141 -14.028 1.00 74.12 87 PHE A CA 1
ATOM 630 C C . PHE A 1 87 ? 4.389 12.174 -14.375 1.00 74.12 87 PHE A C 1
ATOM 632 O O . PHE A 1 87 ? 5.555 11.839 -14.597 1.00 74.12 87 PHE A O 1
ATOM 639 N N . SER A 1 88 ? 3.970 13.441 -14.450 1.00 68.62 88 SER A N 1
ATOM 640 C CA . SER A 1 88 ? 4.837 14.600 -14.699 1.00 68.62 88 SER A CA 1
ATOM 641 C C . SER A 1 88 ? 5.583 15.063 -13.448 1.00 68.62 88 SER A C 1
ATOM 643 O O . SER A 1 88 ? 6.643 15.676 -13.560 1.00 68.62 88 SER A O 1
ATOM 645 N N . ASP A 1 89 ? 5.035 14.758 -12.273 1.00 75.94 89 ASP A N 1
ATOM 646 C CA . ASP A 1 89 ? 5.448 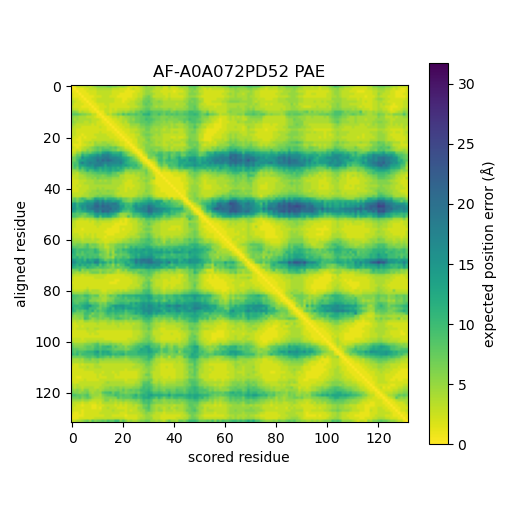15.353 -11.008 1.00 75.94 89 ASP A CA 1
ATOM 647 C C . ASP A 1 89 ? 6.361 14.412 -10.213 1.00 75.94 89 ASP A C 1
ATOM 649 O O . ASP A 1 89 ? 6.257 13.187 -10.293 1.00 75.94 89 ASP A O 1
ATOM 653 N N . VAL A 1 90 ? 7.263 14.999 -9.418 1.00 76.94 90 VAL A N 1
ATOM 654 C CA . VAL A 1 90 ? 8.199 14.261 -8.545 1.00 76.94 90 VAL A CA 1
ATOM 655 C C . VAL A 1 90 ? 7.453 13.463 -7.477 1.00 76.94 90 VAL A C 1
ATOM 657 O O . VAL A 1 90 ? 7.893 12.377 -7.115 1.00 76.94 90 VAL A O 1
ATOM 660 N N . HIS A 1 91 ? 6.317 13.976 -7.006 1.00 80.38 91 HIS A N 1
ATOM 661 C CA . HIS A 1 91 ? 5.406 13.276 -6.110 1.00 80.38 91 HIS A CA 1
ATOM 662 C C . HIS A 1 91 ? 4.069 13.112 -6.813 1.00 80.38 91 HIS A C 1
ATOM 664 O O . HIS A 1 91 ? 3.504 14.084 -7.309 1.00 80.38 91 HIS A O 1
ATOM 670 N N . SER A 1 92 ? 3.555 11.892 -6.833 1.00 87.44 92 SER A N 1
ATOM 671 C CA . SER A 1 92 ? 2.260 11.596 -7.423 1.00 87.44 92 SER A CA 1
ATOM 672 C C . SER A 1 92 ? 1.546 10.510 -6.627 1.00 87.44 92 SER A C 1
ATOM 674 O O . SER A 1 92 ? 2.105 9.916 -5.701 1.00 87.44 92 SER A O 1
ATOM 676 N N . ALA A 1 93 ? 0.291 10.269 -6.979 1.00 87.81 93 ALA A N 1
ATOM 677 C CA . ALA A 1 93 ? -0.469 9.139 -6.489 1.00 87.81 93 ALA A CA 1
ATOM 678 C C . ALA A 1 93 ? -1.108 8.423 -7.677 1.00 87.81 93 ALA A C 1
ATOM 680 O O . ALA A 1 93 ? -1.582 9.070 -8.611 1.00 87.81 93 ALA A O 1
ATOM 681 N N . THR A 1 94 ? -1.109 7.094 -7.639 1.00 90.00 94 THR A N 1
ATOM 682 C CA . THR A 1 94 ? -1.800 6.269 -8.631 1.00 90.00 94 THR A CA 1
ATOM 683 C C . THR A 1 94 ? -2.973 5.549 -7.975 1.00 90.00 94 THR A C 1
ATOM 685 O O . THR A 1 94 ? -2.805 5.009 -6.876 1.00 90.00 94 THR A O 1
ATOM 688 N N . PRO A 1 95 ? -4.147 5.498 -8.622 1.00 92.00 95 PRO A N 1
ATOM 689 C CA . PRO A 1 95 ? -5.253 4.707 -8.116 1.00 92.00 95 PRO A CA 1
ATOM 690 C C . PRO A 1 95 ? -4.922 3.216 -8.205 1.00 92.00 95 PRO A C 1
ATOM 692 O O . PRO A 1 95 ? -4.240 2.753 -9.124 1.00 92.00 95 PRO A O 1
ATOM 695 N N . GLY A 1 96 ? -5.453 2.450 -7.262 1.00 92.94 96 GLY A N 1
ATOM 696 C CA . GLY A 1 96 ? -5.337 1.002 -7.236 1.00 92.94 96 GLY A CA 1
ATOM 697 C C . GLY A 1 96 ? -6.374 0.365 -6.322 1.00 92.94 96 GLY A C 1
ATOM 698 O O . GLY A 1 96 ? -7.287 1.014 -5.808 1.00 92.94 96 GLY A O 1
ATOM 699 N N . THR A 1 97 ? -6.225 -0.936 -6.099 1.00 93.69 97 THR A N 1
ATOM 700 C CA . THR A 1 97 ? -6.998 -1.653 -5.080 1.00 93.69 97 THR A CA 1
ATOM 701 C C . THR A 1 97 ? -6.063 -2.355 -4.119 1.00 93.69 97 THR A C 1
ATOM 703 O O . THR A 1 97 ? -5.126 -3.032 -4.542 1.00 93.69 97 THR A O 1
ATOM 706 N N . MET A 1 98 ? -6.359 -2.244 -2.832 1.00 93.25 98 MET A N 1
ATOM 707 C CA . MET A 1 98 ? -5.670 -2.957 -1.770 1.00 93.25 98 MET A CA 1
ATOM 708 C C . MET A 1 98 ? -6.556 -4.097 -1.283 1.00 93.25 98 MET A C 1
ATOM 710 O O . MET A 1 98 ? -7.705 -3.864 -0.912 1.00 93.25 98 MET A O 1
ATOM 714 N N . THR A 1 99 ? -6.020 -5.315 -1.260 1.00 92.12 99 THR A N 1
ATOM 715 C CA . THR A 1 99 ? -6.635 -6.451 -0.568 1.00 92.12 99 THR A CA 1
ATOM 716 C C . THR A 1 99 ? -5.792 -6.820 0.637 1.00 92.12 99 THR A C 1
ATOM 718 O O . THR A 1 99 ? -4.605 -7.086 0.488 1.00 92.12 99 THR A O 1
ATOM 721 N N . VAL A 1 100 ? -6.393 -6.845 1.821 1.00 90.38 100 VAL A N 1
ATOM 722 C CA . VAL A 1 100 ? -5.719 -7.215 3.069 1.00 90.38 100 VAL A CA 1
ATOM 723 C C . VAL A 1 100 ? -6.259 -8.555 3.531 1.00 90.38 100 VAL A C 1
ATOM 725 O O . VAL A 1 100 ? -7.474 -8.736 3.598 1.00 90.38 100 VAL A O 1
ATOM 728 N N . THR A 1 101 ? -5.356 -9.485 3.827 1.00 88.38 101 THR A N 1
ATOM 729 C CA . THR A 1 101 ? -5.666 -10.798 4.393 1.00 88.38 101 THR A CA 1
ATOM 730 C C . THR A 1 101 ? -4.965 -10.952 5.737 1.00 88.38 101 THR A C 1
ATOM 732 O O . THR A 1 101 ? -3.755 -10.759 5.804 1.00 88.38 101 THR A O 1
ATOM 735 N N . GLY A 1 102 ? -5.714 -11.294 6.785 1.00 82.62 102 GLY A N 1
ATOM 736 C CA . GLY A 1 102 ? -5.185 -11.712 8.086 1.00 82.62 102 GLY A CA 1
ATOM 737 C C . GLY A 1 102 ? -5.453 -13.199 8.292 1.00 82.62 102 GLY A C 1
ATOM 738 O O . GLY A 1 102 ? -6.616 -13.614 8.344 1.00 82.62 102 GLY A O 1
ATOM 739 N N . GLU A 1 103 ? -4.401 -14.015 8.363 1.00 74.81 103 GLU A N 1
ATOM 740 C CA . GLU A 1 103 ? -4.532 -15.475 8.457 1.00 74.81 103 GLU A CA 1
ATOM 741 C C . GLU A 1 103 ? -5.131 -15.919 9.797 1.00 74.81 103 GLU A C 1
ATOM 743 O O . GLU A 1 103 ? -5.963 -16.829 9.840 1.00 74.81 103 GLU A O 1
ATOM 748 N N . LYS A 1 104 ? -4.770 -15.237 10.891 1.00 73.06 104 LYS A N 1
ATOM 749 C CA . LYS A 1 104 ? -5.278 -15.533 12.239 1.00 73.06 104 LYS A CA 1
ATOM 750 C C . LYS A 1 104 ? -6.738 -15.133 12.402 1.00 73.06 104 LYS A C 1
ATOM 752 O O . LYS A 1 104 ? -7.529 -15.894 12.957 1.00 73.06 104 LYS A O 1
ATOM 757 N N . GLU A 1 105 ? -7.110 -13.964 11.891 1.00 68.19 105 GLU A N 1
ATOM 758 C CA . GLU A 1 105 ? -8.455 -13.405 12.032 1.00 68.19 105 GLU A CA 1
ATOM 759 C C . GLU A 1 105 ? -9.433 -13.921 10.963 1.00 68.19 105 GLU A C 1
ATOM 761 O O . GLU A 1 105 ? -10.625 -13.620 11.036 1.00 68.19 105 GLU A O 1
ATOM 766 N N . LYS A 1 106 ? -8.953 -14.690 9.967 1.00 76.44 106 LYS A N 1
ATOM 767 C CA . LYS A 1 106 ? -9.705 -15.055 8.746 1.00 76.44 106 LYS A CA 1
ATOM 768 C C . LYS A 1 106 ? -10.357 -13.829 8.102 1.00 76.44 106 LYS A C 1
ATOM 770 O O . LYS A 1 106 ? -11.500 -13.867 7.645 1.00 76.44 106 LYS A O 1
ATOM 775 N N . PHE A 1 107 ? -9.618 -12.729 8.104 1.00 79.75 107 PHE A N 1
ATOM 776 C CA . PHE A 1 107 ? -10.066 -11.445 7.601 1.00 79.75 107 PHE A CA 1
ATOM 777 C C . PHE A 1 107 ? -9.623 -11.301 6.152 1.00 79.75 107 PHE A C 1
ATOM 779 O O . PHE A 1 107 ? -8.443 -11.476 5.865 1.00 79.75 107 PHE A O 1
ATOM 786 N N . ILE A 1 108 ? -10.546 -10.982 5.245 1.00 87.19 108 ILE A N 1
ATOM 787 C CA . ILE A 1 108 ? -10.228 -10.620 3.860 1.00 87.19 108 ILE A CA 1
ATOM 788 C C . ILE A 1 108 ? -11.071 -9.407 3.499 1.00 87.19 108 ILE A C 1
ATOM 790 O O . ILE A 1 108 ? -12.300 -9.462 3.569 1.00 87.19 108 ILE A O 1
ATOM 794 N N . VAL A 1 109 ? -10.421 -8.321 3.094 1.00 90.00 109 VAL A N 1
ATOM 795 C CA . VAL A 1 109 ? -11.121 -7.123 2.631 1.00 90.00 109 VAL A CA 1
ATOM 796 C C . VAL A 1 109 ? -10.417 -6.512 1.437 1.00 90.00 109 VAL A C 1
ATOM 798 O O . VAL A 1 109 ? -9.190 -6.498 1.386 1.00 90.00 109 VAL A O 1
ATOM 801 N N . THR A 1 110 ? -11.195 -5.974 0.503 1.00 91.62 110 THR A N 1
ATOM 802 C CA . THR A 1 110 ? -10.689 -5.261 -0.672 1.00 91.62 110 THR A CA 1
ATOM 803 C C . THR A 1 110 ? -11.282 -3.860 -0.706 1.00 91.62 110 THR A C 1
ATOM 805 O O . THR A 1 110 ? -12.488 -3.692 -0.525 1.00 91.62 110 THR A O 1
ATOM 808 N N . THR A 1 111 ? -10.446 -2.853 -0.948 1.00 91.25 111 THR A N 1
ATOM 809 C CA . THR A 1 111 ? -10.865 -1.449 -1.047 1.00 91.25 111 THR A CA 1
ATOM 810 C C . THR A 1 111 ? -10.074 -0.711 -2.121 1.00 91.25 111 THR A C 1
ATOM 812 O O . THR A 1 111 ? -8.892 -1.016 -2.316 1.00 91.25 111 THR A O 1
ATOM 815 N N . PRO A 1 112 ? -10.683 0.262 -2.823 1.00 92.44 112 PRO A N 1
ATOM 816 C CA . PRO A 1 112 ? -9.915 1.227 -3.598 1.00 92.44 112 PRO A CA 1
ATOM 817 C C . PRO A 1 112 ? -8.981 2.021 -2.679 1.00 92.44 112 PRO A C 1
ATOM 819 O O . PRO A 1 112 ? -9.325 2.290 -1.524 1.00 92.44 112 PRO A O 1
ATOM 822 N N . VAL A 1 113 ? -7.808 2.366 -3.204 1.00 92.62 113 VAL A N 1
ATOM 823 C CA . VAL A 1 113 ? -6.782 3.175 -2.536 1.00 92.62 113 VAL A CA 1
ATOM 824 C C . VAL A 1 113 ? -6.048 4.039 -3.553 1.00 92.62 113 VAL A C 1
ATOM 826 O O . VAL A 1 113 ? -5.993 3.695 -4.734 1.00 92.62 113 VAL A O 1
ATOM 829 N N . ASP A 1 114 ? -5.408 5.095 -3.067 1.00 92.69 114 ASP A N 1
ATOM 830 C CA . ASP A 1 114 ? -4.395 5.834 -3.818 1.00 92.69 114 ASP A CA 1
ATOM 831 C C . ASP A 1 114 ? -3.012 5.502 -3.268 1.00 92.69 114 ASP A C 1
ATOM 833 O O . ASP A 1 114 ? -2.763 5.625 -2.065 1.00 92.69 114 ASP A O 1
ATOM 837 N N . VAL A 1 115 ? -2.091 5.094 -4.134 1.00 91.50 115 VAL A N 1
ATOM 838 C CA . VAL A 1 115 ? -0.733 4.736 -3.726 1.00 91.50 115 VAL A CA 1
ATOM 839 C C . VAL A 1 115 ? 0.222 5.865 -4.065 1.00 91.50 115 VAL A C 1
ATOM 841 O O . VAL A 1 115 ? 0.347 6.268 -5.218 1.00 91.50 115 VAL A O 1
ATOM 844 N N . GLY A 1 116 ? 0.872 6.389 -3.032 1.00 91.38 116 GLY A N 1
ATOM 845 C CA . GLY A 1 116 ? 1.826 7.480 -3.106 1.00 91.38 116 GLY A CA 1
ATOM 846 C C . GLY A 1 116 ? 3.177 7.025 -3.627 1.00 91.38 116 GLY A C 1
ATOM 847 O O . GLY A 1 116 ? 3.803 6.125 -3.054 1.00 91.38 116 GLY A O 1
ATOM 848 N N . ILE A 1 117 ? 3.629 7.689 -4.687 1.00 90.31 117 ILE A N 1
ATOM 849 C CA . ILE A 1 117 ? 4.861 7.373 -5.398 1.00 90.31 117 ILE A CA 1
ATOM 850 C C . ILE A 1 117 ? 5.713 8.634 -5.509 1.00 90.31 117 ILE A C 1
ATOM 852 O O . ILE A 1 117 ? 5.212 9.725 -5.794 1.00 90.31 117 ILE A O 1
ATOM 856 N N . THR A 1 118 ? 7.016 8.467 -5.322 1.00 89.88 118 THR A N 1
ATOM 857 C CA . THR A 1 118 ? 8.014 9.497 -5.596 1.00 89.88 118 THR A CA 1
ATOM 858 C C . THR A 1 118 ? 8.929 9.045 -6.721 1.00 89.88 118 THR A C 1
ATOM 860 O O . THR A 1 118 ? 9.397 7.908 -6.733 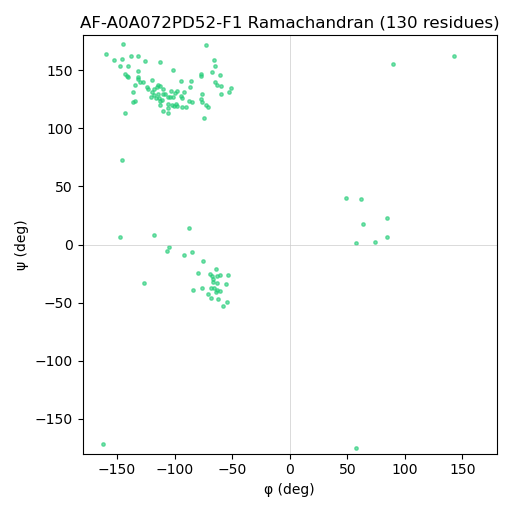1.00 89.88 118 THR A O 1
ATOM 863 N N . LYS A 1 119 ? 9.206 9.944 -7.665 1.00 85.56 119 LYS A N 1
ATOM 864 C CA . LYS A 1 119 ? 10.223 9.748 -8.694 1.00 85.56 119 LYS A CA 1
ATOM 865 C C . LYS A 1 119 ? 11.560 10.274 -8.186 1.00 85.56 119 LYS A C 1
ATOM 867 O O . LYS A 1 119 ? 11.702 11.461 -7.898 1.00 85.56 119 LYS A O 1
ATOM 872 N N . SER A 1 120 ? 12.545 9.399 -8.074 1.00 83.81 120 SER A N 1
ATOM 873 C CA . SER A 1 120 ? 13.905 9.774 -7.691 1.00 83.81 120 SER A CA 1
ATOM 874 C C . SER A 1 120 ? 14.639 10.522 -8.816 1.00 83.81 120 SER A C 1
ATOM 876 O O . SER A 1 120 ? 14.195 10.584 -9.967 1.00 83.81 120 SER A O 1
ATOM 878 N N . SER A 1 121 ? 15.822 11.062 -8.507 1.00 82.81 121 SER A N 1
ATOM 879 C CA . SER A 1 121 ? 16.673 11.768 -9.477 1.00 82.81 121 SER A CA 1
ATOM 880 C C . SER A 1 121 ? 17.172 10.881 -10.628 1.00 82.81 121 SER A C 1
ATOM 882 O O . SER A 1 121 ? 17.385 11.380 -11.730 1.00 82.81 121 SER A O 1
ATOM 884 N N . ASN A 1 122 ? 17.307 9.568 -10.411 1.00 83.06 122 ASN A N 1
ATOM 885 C CA . ASN A 1 122 ? 17.615 8.570 -11.443 1.00 83.06 122 ASN A CA 1
ATOM 886 C C . ASN A 1 122 ? 16.360 8.022 -12.155 1.00 83.06 122 ASN A C 1
ATOM 888 O O . ASN A 1 122 ? 16.458 7.043 -12.887 1.00 83.06 122 ASN A O 1
ATOM 892 N N . SER A 1 123 ? 15.197 8.669 -12.001 1.00 80.44 123 SER A N 1
ATOM 893 C CA . SER A 1 123 ? 13.911 8.265 -12.594 1.00 80.44 123 SER A CA 1
ATOM 894 C C . SER A 1 123 ? 13.352 6.921 -12.114 1.00 80.44 123 SER A C 1
ATOM 896 O O . SER A 1 123 ? 12.451 6.381 -12.755 1.00 80.44 123 SER A O 1
ATOM 898 N N . GLU A 1 124 ? 13.829 6.402 -10.985 1.00 85.62 124 GLU A N 1
ATOM 899 C CA . GLU A 1 124 ? 13.228 5.236 -10.340 1.00 85.62 124 GLU A CA 1
ATOM 900 C C . GLU A 1 124 ? 11.954 5.639 -9.594 1.00 85.62 124 GLU A C 1
ATOM 902 O O . GLU A 1 124 ? 11.826 6.750 -9.075 1.00 85.62 124 GLU A O 1
ATOM 907 N N . LEU A 1 125 ? 10.992 4.720 -9.557 1.00 87.12 125 LEU A N 1
ATOM 908 C CA . LEU A 1 125 ? 9.751 4.902 -8.818 1.00 87.12 125 LEU A CA 1
ATOM 909 C C . LEU A 1 125 ? 9.894 4.302 -7.422 1.00 87.12 125 LEU A C 1
ATOM 911 O O . LEU A 1 125 ? 10.219 3.121 -7.284 1.00 87.12 125 LEU A O 1
ATOM 915 N N . ILE A 1 126 ? 9.616 5.120 -6.412 1.00 90.25 126 ILE A N 1
ATOM 916 C CA . ILE A 1 126 ? 9.683 4.771 -4.995 1.00 90.25 126 ILE A CA 1
ATOM 917 C C . ILE A 1 126 ? 8.269 4.785 -4.426 1.00 90.25 126 ILE A C 1
ATOM 919 O O . ILE A 1 126 ? 7.602 5.819 -4.444 1.00 90.25 126 ILE A O 1
ATOM 923 N N . TRP A 1 127 ? 7.815 3.650 -3.910 1.00 90.94 127 TRP A N 1
ATOM 924 C CA . TRP A 1 127 ? 6.471 3.474 -3.363 1.00 90.94 127 TRP A CA 1
ATOM 925 C C . TRP A 1 127 ? 6.515 3.599 -1.844 1.00 90.94 127 TRP A C 1
ATOM 927 O O . TRP A 1 127 ? 7.242 2.850 -1.193 1.00 90.94 127 TRP A O 1
ATOM 937 N N . GLN A 1 128 ? 5.760 4.553 -1.290 1.00 91.31 128 GLN A N 1
ATOM 938 C CA . GLN A 1 128 ? 6.016 5.048 0.074 1.00 91.31 128 GLN A CA 1
ATOM 939 C C . GLN A 1 128 ? 4.797 5.010 0.999 1.00 91.31 128 GLN A C 1
ATOM 941 O O . GLN A 1 128 ? 4.928 4.844 2.210 1.00 91.31 128 GLN A O 1
ATOM 946 N N . TYR A 1 129 ? 3.590 5.219 0.471 1.00 92.00 129 TYR A N 1
ATOM 947 C CA . TYR A 1 129 ? 2.390 5.261 1.305 1.00 92.00 129 TYR A CA 1
ATOM 948 C C . TYR A 1 129 ? 1.135 4.845 0.550 1.00 92.00 129 TYR A C 1
ATOM 950 O O . TYR A 1 129 ? 1.066 4.936 -0.670 1.00 92.00 129 TYR A O 1
ATOM 958 N N . ILE A 1 130 ? 0.118 4.429 1.295 1.00 91.19 130 ILE A N 1
ATOM 959 C CA . ILE A 1 130 ? -1.206 4.066 0.787 1.00 91.19 130 ILE A CA 1
ATOM 960 C C . ILE A 1 130 ? -2.214 4.997 1.448 1.00 91.19 130 ILE A C 1
ATOM 962 O O . ILE A 1 130 ? -2.192 5.173 2.667 1.00 91.19 130 ILE A O 1
ATOM 966 N N . THR A 1 131 ? -3.090 5.601 0.656 1.00 91.19 131 THR A N 1
ATOM 967 C CA . THR A 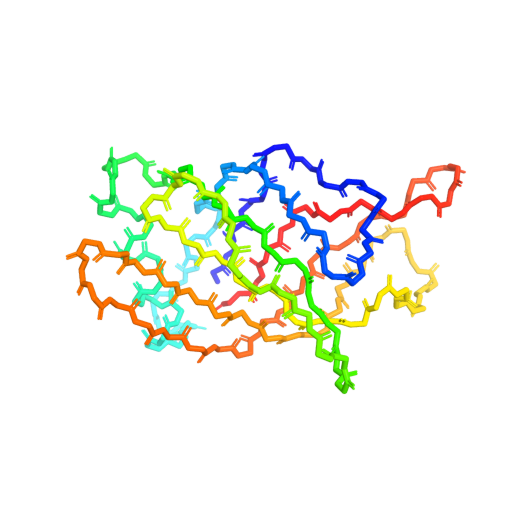1 131 ? -4.175 6.452 1.139 1.00 91.19 131 THR A CA 1
ATOM 968 C C . THR A 1 131 ? -5.507 5.738 0.961 1.00 91.19 131 THR A C 1
ATOM 970 O O . THR A 1 131 ? -5.826 5.221 -0.108 1.00 91.19 131 THR A O 1
ATOM 973 N N . CYS A 1 132 ? -6.239 5.723 2.066 1.00 83.81 132 CYS A N 1
ATOM 974 C CA . CYS A 1 132 ? -7.571 5.199 2.320 1.00 83.81 132 CYS A CA 1
ATOM 975 C C . CYS A 1 132 ? -8.301 6.270 3.184 1.00 83.81 132 CYS A C 1
ATOM 977 O O . CYS A 1 132 ? -9.421 6.027 3.657 1.00 83.81 132 CYS A O 1
#

pLDDT: mean 83.11, std 9.79, range [52.75, 93.69]

Mean predicted aligned error: 6.0 Å

Radius of gyration: 14.06 Å; Cα contacts (8 Å, |Δi|>4): 297; chains: 1; bounding box: 34×33×36 Å

Sequence (132 aa):
LRFNIDPDIYGIACGKHFSANINVKDAGSPASTSAVCNAVRDLLVSSDSKGNSNIDLVFTCPGRSVSIGGGDRDIKIVLNTEESPSFSDVHSATPGTMTVTGEKEKFIVTTPVDVGITKSSNSELIWQYITC

Solvent-accessible surface area (backbone atoms only — not comparable to full-atom values): 7194 Å² total; per-residue (Å²): 53,33,32,36,40,40,67,65,43,65,82,72,45,71,46,41,76,42,82,32,35,41,28,69,72,37,74,60,53,75,91,80,30,49,73,65,46,50,51,52,49,51,53,36,26,66,72,59,78,76,31,42,31,68,28,28,39,33,35,34,31,85,98,54,92,59,72,81,79,74,78,92,47,60,32,36,37,38,41,34,30,73,73,74,74,88,75,94,55,56,67,47,69,46,70,32,36,40,34,42,36,30,68,86,76,73,40,75,51,76,44,74,31,35,38,33,35,34,48,46,97,86,69,46,59,35,40,40,32,43,37,60

Secondary structure (DSSP, 8-state):
-EEEEEEEEES--TT-EEEEEEEEEE---GGGS-HHHHHHHHHHHHTTSSSEEEEEEEEE-TT--------S-SEEEEEE--SS---SSSEEEEEEEEEEEETTTTEEEEEEEEEEEEE-TTS-EEEEEEE-

Nearest PDB structures (foldseek):
  8q2c-assembly1_B  TM=4.811E-01  e=1.424E-01  Escherichia coli
  4j9a-assembly1_A  TM=6.042E-01  e=2.890E+00  Pseudomonas aeruginosa PAO1
  3hk4-assembly2_D  TM=4.138E-01  e=7.357E-01  Mesorhizobium loti
  4j8t-assembly5_A  TM=4.282E-01  e=1.766E+00  Pseudomonas aeruginosa PAO1
  7v7w-assembly1_A  TM=4.054E-01  e=2.322E+00  Mus musculus